Prot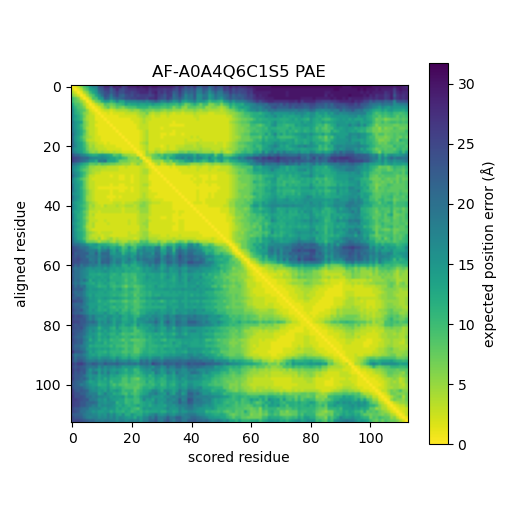ein AF-A0A4Q6C1S5-F1 (afdb_monomer)

Nearest PDB structures (foldseek):
  4rnd-assembly1_C  TM=2.562E-01  e=5.129E+00  Saccharomyces cerevisiae S288C

Sequence (113 aa):
MDDRTETPKVTQEMINLFDDYTHLSLDRRKFMDNLAKLAGSVTAATAAAALMASNTQAAGLVSETDERLDISDVTYPGAKGEMKGYLAVPKEAGPFGAVIVVHENRGLNAHTK

Mean predicted aligned error: 10.51 Å

Foldseek 3Di:
DPPPPDQQDADPVLLVLVVCVVPHPDDPVNSLVVLCVVRVHSVNSVSNNVVSPPDLVVPDPDDPPHVQWDWDWDWDDDPVGIDIDIDIDGPDDDDDDDDDDDDDPPDDGPRRD

Secondary structure (DSSP, 8-state):
-----PPP---HHHHHHHHHHHHS---HHHHHHHHHHHHSSHHHHHHHHHHHS--GGGTTSS-TT-TTEEEEEEEEEETTEEEEEEEEEESS-------------SS-BTTB-

Solvent-accessible surface area (backbone atoms only — not comparable to full-atom values): 7541 Å² total; per-residue (Å²): 140,82,88,69,80,75,76,58,82,80,49,72,69,57,51,51,52,47,48,46,41,76,76,46,92,52,52,69,65,62,48,51,57,53,37,16,65,76,50,74,30,64,69,39,23,54,53,37,51,60,68,71,40,85,69,72,78,71,66,69,90,61,64,98,75,45,86,62,45,49,72,45,82,46,75,47,88,44,100,90,46,81,38,77,47,81,47,77,42,68,69,65,88,74,93,74,89,87,86,87,84,82,82,79,90,84,68,82,46,101,88,48,128

pLDDT: mean 82.62, std 14.47, range [36.09, 95.38]

Structure (mmCIF, N/CA/C/O backbone):
data_AF-A0A4Q6C1S5-F1
#
_entry.id   AF-A0A4Q6C1S5-F1
#
loop_
_atom_site.group_PDB
_atom_site.id
_atom_site.type_symbol
_atom_site.label_atom_id
_atom_site.label_alt_id
_atom_site.label_comp_id
_atom_site.label_asym_id
_atom_site.label_entity_id
_atom_site.label_seq_id
_atom_site.pdbx_PDB_ins_code
_atom_site.Cartn_x
_atom_site.Cartn_y
_atom_site.Cartn_z
_atom_site.occupancy
_atom_site.B_iso_or_equiv
_atom_site.auth_seq_id
_atom_site.auth_comp_id
_atom_site.auth_asym_id
_atom_site.auth_atom_id
_atom_site.pdbx_PDB_model_num
ATOM 1 N N . MET A 1 1 ? -7.100 18.273 -37.429 1.00 36.09 1 MET A N 1
ATOM 2 C CA . MET A 1 1 ? -6.188 18.443 -36.282 1.00 36.09 1 MET A CA 1
ATOM 3 C C . MET A 1 1 ? -6.933 17.956 -35.053 1.00 36.09 1 MET A C 1
ATOM 5 O O . MET A 1 1 ? -7.684 18.722 -34.471 1.00 36.09 1 MET A O 1
ATOM 9 N N . ASP A 1 2 ? -6.816 16.664 -34.755 1.00 40.44 2 ASP A N 1
ATOM 10 C CA . ASP A 1 2 ? -7.267 16.056 -33.496 1.00 40.44 2 ASP A CA 1
ATOM 11 C C . ASP A 1 2 ? -6.050 15.289 -32.966 1.00 40.44 2 ASP A C 1
ATOM 13 O O . ASP A 1 2 ? -5.880 14.101 -33.210 1.00 40.44 2 ASP A O 1
ATOM 17 N N . ASP A 1 3 ? -5.104 16.047 -32.409 1.00 41.16 3 ASP A N 1
ATOM 18 C CA . ASP A 1 3 ? -3.883 15.540 -31.779 1.00 41.16 3 ASP A CA 1
ATOM 19 C C . ASP A 1 3 ? -4.220 15.198 -30.326 1.00 41.16 3 ASP A C 1
ATOM 21 O O . ASP A 1 3 ? -3.924 15.938 -29.388 1.00 41.16 3 ASP A O 1
ATOM 25 N N . ARG A 1 4 ? -4.967 14.108 -30.148 1.00 49.16 4 ARG A N 1
ATOM 26 C CA . ARG A 1 4 ? -5.032 13.424 -28.862 1.00 49.16 4 ARG A CA 1
ATOM 27 C C . ARG A 1 4 ? -3.941 12.374 -28.907 1.00 49.16 4 ARG A C 1
ATOM 29 O O . ARG A 1 4 ? -4.087 11.366 -29.589 1.00 49.16 4 ARG A O 1
ATOM 36 N N . THR A 1 5 ? -2.847 12.650 -28.213 1.00 50.41 5 THR A N 1
ATOM 37 C CA . THR A 1 5 ? -1.772 11.705 -27.919 1.00 50.41 5 THR A CA 1
ATOM 38 C C . THR A 1 5 ? -2.361 10.340 -27.553 1.00 50.41 5 THR A C 1
ATOM 40 O O . THR A 1 5 ? -2.930 10.167 -26.474 1.00 50.41 5 THR A O 1
ATOM 43 N N . GLU A 1 6 ? -2.276 9.369 -28.469 1.00 63.34 6 GLU A N 1
ATOM 44 C CA . GLU A 1 6 ? -2.708 8.001 -28.192 1.00 63.34 6 GLU A CA 1
ATOM 45 C C . GLU A 1 6 ? -1.928 7.499 -26.979 1.00 63.34 6 GLU A C 1
ATOM 47 O O . GLU A 1 6 ? -0.696 7.443 -26.975 1.00 63.34 6 GLU A O 1
ATOM 52 N N . THR A 1 7 ? -2.656 7.185 -25.909 1.00 67.69 7 THR A N 1
ATOM 53 C CA . THR A 1 7 ? -2.054 6.616 -24.707 1.00 67.69 7 THR A CA 1
ATOM 54 C C . THR A 1 7 ? -1.445 5.268 -25.094 1.00 67.69 7 THR A C 1
ATOM 56 O O . THR A 1 7 ? -2.175 4.417 -25.613 1.00 67.69 7 THR A O 1
ATOM 59 N N . PRO A 1 8 ? -0.133 5.046 -24.891 1.00 73.06 8 PRO A N 1
ATOM 60 C CA . PRO A 1 8 ? 0.486 3.809 -25.329 1.00 73.06 8 PRO A CA 1
ATOM 61 C C . PRO A 1 8 ? -0.140 2.628 -24.597 1.00 73.06 8 PRO A C 1
ATOM 63 O O . PRO A 1 8 ? -0.264 2.621 -23.370 1.00 73.06 8 PRO A O 1
ATOM 66 N N . LYS A 1 9 ? -0.539 1.614 -25.366 1.00 87.25 9 LYS A N 1
ATOM 67 C CA . LYS A 1 9 ? -1.083 0.374 -24.822 1.00 87.25 9 LYS A CA 1
ATOM 68 C C . LYS A 1 9 ? 0.023 -0.368 -24.072 1.00 87.25 9 LYS A C 1
ATOM 70 O O . LYS A 1 9 ? 0.935 -0.910 -24.692 1.00 87.25 9 LYS A O 1
ATOM 75 N N . VAL A 1 10 ? -0.077 -0.407 -22.747 1.00 87.69 10 VAL A N 1
ATOM 76 C CA . VAL A 1 10 ? 0.852 -1.150 -21.888 1.00 87.69 10 VAL A CA 1
ATOM 77 C C . VAL A 1 10 ? 0.653 -2.653 -22.111 1.00 87.69 10 VAL A C 1
ATOM 79 O O . VAL A 1 10 ? -0.468 -3.157 -22.008 1.00 87.69 10 VAL A O 1
ATOM 82 N N . THR A 1 11 ? 1.727 -3.371 -22.449 1.00 92.44 11 THR A N 1
ATOM 83 C CA . THR A 1 11 ? 1.714 -4.829 -22.661 1.00 92.44 11 THR A CA 1
ATOM 84 C C . THR A 1 11 ? 2.262 -5.576 -21.445 1.00 92.44 11 THR A C 1
ATOM 86 O O . THR A 1 11 ? 2.964 -5.002 -20.614 1.00 92.44 11 THR A O 1
ATOM 89 N N . GLN A 1 12 ? 1.997 -6.884 -21.354 1.00 91.75 12 GLN A N 1
ATOM 90 C CA . GLN A 1 12 ? 2.535 -7.714 -20.270 1.00 91.75 12 GLN A CA 1
ATOM 91 C C . GLN A 1 12 ? 4.072 -7.748 -20.257 1.00 91.75 12 GLN A C 1
ATOM 93 O O . GLN A 1 12 ? 4.679 -7.762 -19.194 1.00 91.75 12 GLN A O 1
ATOM 98 N N . GLU A 1 13 ? 4.713 -7.719 -21.426 1.00 92.50 13 GLU A N 1
ATOM 99 C CA . GLU A 1 13 ? 6.177 -7.681 -21.526 1.00 92.50 13 GLU A CA 1
ATOM 100 C C . GLU A 1 13 ? 6.756 -6.386 -20.946 1.00 92.50 13 GLU A C 1
ATOM 102 O O . GLU A 1 13 ? 7.783 -6.420 -20.273 1.00 92.50 13 GLU A O 1
ATOM 107 N N . MET A 1 14 ? 6.077 -5.252 -21.153 1.00 92.44 14 MET A N 1
ATOM 108 C CA . MET A 1 14 ? 6.463 -3.978 -20.540 1.00 92.44 14 MET A CA 1
ATOM 109 C C . MET A 1 14 ? 6.316 -4.021 -19.016 1.00 92.44 14 MET A C 1
ATOM 111 O O . MET A 1 14 ? 7.185 -3.507 -18.317 1.00 92.44 14 MET A O 1
ATOM 115 N N . ILE A 1 15 ? 5.253 -4.662 -18.514 1.00 90.25 15 ILE A N 1
ATOM 116 C CA . ILE A 1 15 ? 5.013 -4.848 -17.076 1.00 90.25 15 ILE A CA 1
ATOM 117 C C . ILE A 1 15 ? 6.116 -5.711 -16.458 1.00 90.25 15 ILE A C 1
ATOM 119 O O . ILE A 1 15 ? 6.703 -5.309 -15.461 1.00 90.25 15 ILE A O 1
ATOM 123 N N . ASN A 1 16 ? 6.452 -6.847 -17.074 1.00 90.62 16 ASN A N 1
ATOM 124 C CA . ASN A 1 16 ? 7.519 -7.725 -16.585 1.00 90.62 16 ASN A CA 1
ATOM 125 C C . ASN A 1 16 ? 8.881 -7.010 -16.590 1.00 90.62 16 ASN A C 1
ATOM 127 O O . ASN A 1 16 ? 9.641 -7.113 -15.635 1.00 90.62 16 ASN A O 1
ATOM 131 N N . LEU A 1 17 ? 9.171 -6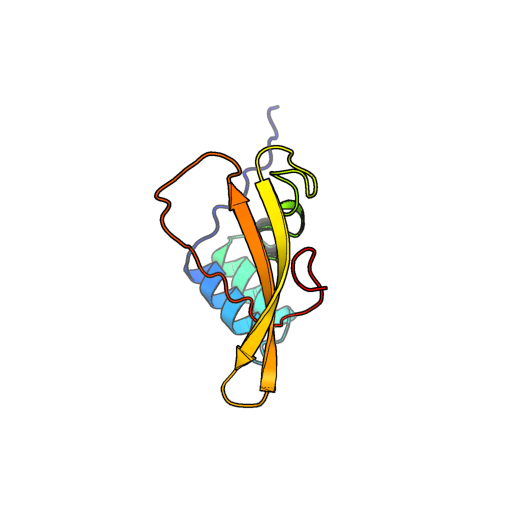.228 -17.637 1.00 91.12 17 LEU A N 1
ATOM 132 C CA . LEU A 1 17 ? 10.394 -5.427 -17.713 1.00 91.12 17 LEU A CA 1
ATOM 133 C C . LEU A 1 17 ? 10.457 -4.354 -16.610 1.00 91.12 17 LEU A C 1
ATOM 135 O O . LEU A 1 17 ? 11.539 -4.042 -16.110 1.00 91.12 17 LEU A O 1
ATOM 139 N N . PHE A 1 18 ? 9.315 -3.761 -16.251 1.00 89.06 18 PHE A N 1
ATOM 140 C CA . PHE A 1 18 ? 9.221 -2.807 -15.147 1.00 89.06 18 PHE A CA 1
ATOM 141 C C . PHE A 1 18 ? 9.406 -3.494 -13.788 1.00 89.06 18 PHE A C 1
ATOM 143 O O . PHE A 1 18 ? 10.162 -2.987 -12.962 1.00 89.06 18 PHE A O 1
ATOM 150 N N . ASP A 1 19 ? 8.792 -4.661 -13.588 1.00 86.88 19 ASP A N 1
ATOM 151 C CA . ASP A 1 19 ? 8.956 -5.492 -12.390 1.00 86.88 19 ASP A CA 1
ATOM 152 C C . ASP A 1 19 ? 10.437 -5.834 -12.157 1.00 86.88 19 ASP A C 1
ATOM 154 O O . ASP A 1 19 ? 10.999 -5.466 -11.121 1.00 86.88 19 ASP A O 1
ATOM 158 N N . ASP A 1 20 ? 11.113 -6.364 -13.185 1.00 87.62 20 ASP A N 1
ATOM 159 C CA . ASP A 1 20 ? 12.553 -6.643 -13.179 1.00 87.62 20 ASP A CA 1
ATOM 160 C C . ASP A 1 20 ? 13.379 -5.397 -12.827 1.00 87.62 20 ASP A C 1
ATOM 162 O O . ASP A 1 20 ? 14.324 -5.469 -12.044 1.00 87.62 20 ASP A O 1
ATOM 166 N N . TYR A 1 21 ? 13.035 -4.227 -13.372 1.00 87.44 21 TYR A N 1
ATOM 167 C CA . TYR A 1 21 ? 13.707 -2.971 -13.027 1.00 87.44 21 TYR A CA 1
ATOM 168 C C . TYR A 1 21 ? 13.506 -2.574 -11.557 1.00 87.44 21 TYR A C 1
ATOM 170 O O . TYR A 1 21 ? 14.433 -2.069 -10.925 1.00 87.44 21 TYR A O 1
ATOM 178 N N . THR A 1 22 ? 12.316 -2.795 -10.998 1.00 81.69 22 THR A N 1
ATOM 179 C CA . THR A 1 22 ? 12.002 -2.423 -9.609 1.00 81.69 22 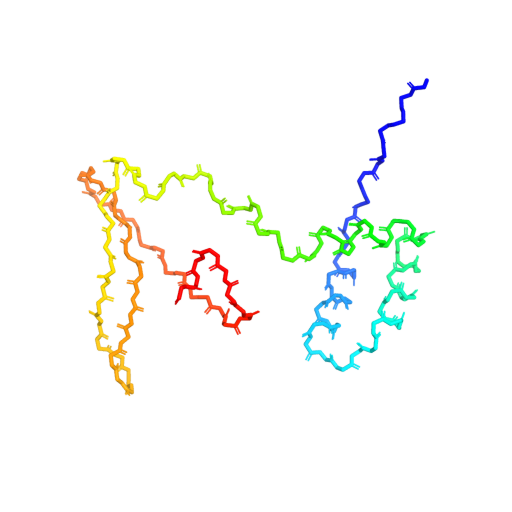THR A CA 1
ATOM 180 C C . THR A 1 22 ? 12.454 -3.440 -8.562 1.00 81.69 22 THR A C 1
ATOM 182 O O . THR A 1 22 ? 12.528 -3.097 -7.379 1.00 81.69 22 THR A O 1
ATOM 185 N N . HIS A 1 23 ? 12.719 -4.689 -8.947 1.00 76.50 23 HIS A N 1
ATOM 186 C CA . HIS A 1 23 ? 13.046 -5.780 -8.018 1.00 76.50 23 HIS A CA 1
ATOM 187 C C . HIS A 1 23 ? 14.441 -6.372 -8.229 1.00 76.50 23 HIS A C 1
ATOM 189 O O . HIS A 1 23 ? 14.983 -6.992 -7.314 1.00 76.50 23 HIS A O 1
ATOM 195 N N . LEU A 1 24 ? 15.059 -6.135 -9.386 1.00 75.69 24 LEU A N 1
ATOM 196 C CA . LEU A 1 24 ? 16.433 -6.521 -9.695 1.00 75.69 24 LEU A CA 1
ATOM 197 C C . LEU A 1 24 ? 17.313 -5.278 -9.902 1.00 75.69 24 LEU A C 1
ATOM 199 O O . LEU A 1 24 ? 16.867 -4.136 -9.892 1.00 75.69 24 LEU A O 1
ATOM 203 N N . SER A 1 25 ? 18.613 -5.491 -10.097 1.00 62.19 25 SER A N 1
ATOM 204 C CA . SER A 1 25 ? 19.625 -4.435 -10.251 1.00 62.19 25 SER A CA 1
ATOM 205 C C . SER A 1 25 ? 19.691 -3.828 -11.662 1.00 62.19 25 SER A C 1
ATOM 207 O O . SER A 1 25 ? 20.766 -3.439 -12.132 1.00 62.19 25 SER A O 1
ATOM 209 N N . LEU A 1 26 ? 18.572 -3.773 -12.385 1.00 65.12 26 LEU A N 1
ATOM 210 C CA . LEU A 1 26 ? 18.563 -3.261 -13.754 1.00 65.12 26 LEU A CA 1
ATOM 211 C C . LEU A 1 26 ? 18.863 -1.748 -13.755 1.00 65.12 26 LEU A C 1
ATOM 213 O O . LEU A 1 26 ? 18.133 -0.948 -13.180 1.00 65.12 26 LEU A O 1
ATOM 217 N N . ASP A 1 27 ? 19.959 -1.340 -14.409 1.00 84.44 27 ASP A N 1
ATOM 218 C CA . ASP A 1 27 ? 20.298 0.081 -14.604 1.00 84.44 27 ASP A CA 1
ATOM 219 C C . ASP A 1 27 ? 19.148 0.780 -15.353 1.00 84.44 27 ASP A C 1
ATOM 221 O O . ASP A 1 27 ? 18.695 0.300 -16.398 1.00 84.44 27 ASP A O 1
ATOM 225 N N . ARG A 1 28 ? 18.703 1.937 -14.844 1.00 86.81 28 ARG A N 1
ATOM 226 C CA . ARG A 1 28 ? 17.612 2.745 -15.414 1.00 86.81 28 ARG A CA 1
ATOM 227 C C . ARG A 1 28 ? 17.767 3.003 -16.915 1.00 86.81 28 ARG A C 1
ATOM 229 O O . ARG A 1 28 ? 16.766 3.049 -17.625 1.00 86.81 28 ARG A O 1
ATOM 236 N N . ARG A 1 29 ? 18.996 3.162 -17.420 1.00 89.56 29 ARG A N 1
ATOM 237 C CA . ARG A 1 29 ? 19.251 3.323 -18.862 1.00 89.56 29 ARG A CA 1
ATOM 238 C C . ARG A 1 29 ? 18.901 2.061 -19.637 1.00 89.56 29 ARG A C 1
ATOM 240 O O . ARG A 1 29 ? 18.152 2.143 -20.600 1.00 89.56 29 ARG A O 1
ATOM 247 N N . LYS A 1 30 ? 19.356 0.894 -19.171 1.00 90.81 30 LYS A N 1
ATOM 248 C CA . LYS A 1 30 ? 19.043 -0.396 -19.807 1.00 90.81 30 LYS A CA 1
ATOM 249 C C . LYS A 1 30 ? 17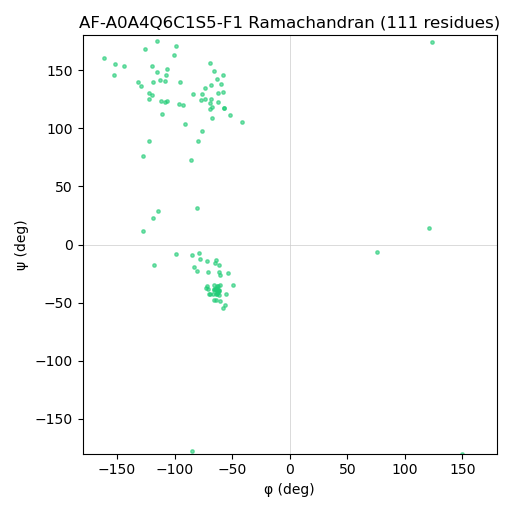.543 -0.679 -19.799 1.00 90.81 30 LYS A C 1
ATOM 251 O O . LYS A 1 30 ? 17.015 -1.182 -20.787 1.00 90.81 30 LYS A O 1
ATOM 256 N N . PHE A 1 31 ? 16.864 -0.331 -18.707 1.00 92.56 31 PHE A N 1
ATOM 257 C CA . PHE A 1 31 ? 15.409 -0.402 -18.623 1.00 92.56 31 PHE A CA 1
ATOM 258 C C . PHE A 1 31 ? 14.743 0.457 -19.711 1.00 92.56 31 PHE A C 1
ATOM 260 O O . PHE A 1 31 ? 13.976 -0.070 -20.515 1.00 92.56 31 PHE A O 1
ATOM 267 N N . MET A 1 32 ? 15.085 1.748 -19.797 1.00 94.25 32 MET A N 1
ATOM 268 C CA . MET A 1 32 ? 14.495 2.658 -20.788 1.00 94.25 32 MET A CA 1
ATOM 269 C C . MET A 1 32 ? 14.814 2.255 -22.233 1.00 94.25 32 MET A C 1
ATOM 271 O O . MET A 1 32 ? 13.939 2.350 -23.092 1.00 94.25 32 MET A O 1
ATOM 275 N N . ASP A 1 33 ? 16.024 1.759 -22.500 1.00 94.44 33 ASP A N 1
ATOM 276 C CA . ASP A 1 33 ? 16.428 1.280 -23.826 1.00 94.44 33 ASP A CA 1
ATOM 277 C C . ASP A 1 33 ? 15.593 0.073 -24.269 1.00 94.44 33 ASP A C 1
ATOM 279 O O . ASP A 1 33 ? 15.166 -0.015 -25.421 1.00 94.44 33 ASP A O 1
ATOM 283 N N . ASN A 1 34 ? 15.340 -0.869 -23.359 1.00 93.50 34 ASN A N 1
ATOM 284 C CA . ASN A 1 34 ? 14.511 -2.036 -23.649 1.00 93.50 34 ASN A CA 1
ATOM 285 C C . ASN A 1 34 ? 13.030 -1.662 -23.762 1.00 93.50 34 ASN A C 1
ATOM 287 O O . ASN A 1 34 ? 12.344 -2.155 -24.656 1.00 93.50 34 ASN A O 1
ATOM 291 N N . LEU A 1 35 ? 12.554 -0.733 -22.932 1.00 94.75 35 LEU A N 1
ATOM 292 C CA . LEU A 1 35 ? 11.179 -0.257 -23.002 1.00 94.75 35 LEU A CA 1
ATOM 293 C C . LEU A 1 35 ? 10.908 0.490 -24.314 1.00 94.75 35 LEU A C 1
ATOM 295 O O . LEU A 1 35 ? 9.855 0.297 -24.911 1.00 94.75 35 LEU A O 1
ATOM 299 N N . ALA A 1 36 ? 11.863 1.282 -24.813 1.00 95.31 36 ALA A N 1
ATOM 300 C CA . ALA A 1 36 ? 11.759 1.957 -26.109 1.00 95.31 36 ALA A CA 1
ATOM 301 C C . ALA A 1 36 ? 11.647 0.975 -27.282 1.00 95.31 36 ALA A C 1
ATOM 303 O O . ALA A 1 36 ? 10.902 1.241 -28.224 1.00 95.31 36 ALA A O 1
ATOM 304 N N . LYS A 1 37 ? 12.326 -0.179 -27.211 1.00 94.88 37 LYS A N 1
ATOM 305 C CA . LYS A 1 37 ? 12.192 -1.246 -28.217 1.00 94.88 37 LYS A CA 1
ATOM 306 C C . LYS A 1 37 ? 10.799 -1.869 -28.197 1.00 94.88 37 LYS A C 1
ATOM 308 O O . LYS A 1 37 ? 10.229 -2.084 -29.260 1.00 94.88 37 LYS A O 1
ATOM 313 N N . LEU A 1 38 ? 10.246 -2.120 -27.009 1.00 94.12 38 LEU A N 1
ATOM 314 C CA . LEU A 1 38 ? 8.899 -2.680 -26.857 1.00 94.12 38 LEU A CA 1
ATOM 315 C C . LEU A 1 38 ? 7.804 -1.675 -27.243 1.00 94.12 38 LEU A C 1
ATOM 317 O O . LEU A 1 38 ? 6.806 -2.047 -27.849 1.00 94.12 38 LEU A O 1
ATOM 321 N N . ALA A 1 39 ? 7.984 -0.398 -26.902 1.00 93.31 39 ALA A N 1
ATOM 322 C CA . ALA A 1 39 ? 7.001 0.659 -27.139 1.00 93.31 39 ALA A CA 1
ATOM 323 C C . ALA A 1 39 ? 7.091 1.279 -28.544 1.00 93.31 39 ALA A C 1
ATOM 325 O O . ALA A 1 39 ? 6.251 2.097 -28.912 1.00 93.31 39 ALA A O 1
ATOM 326 N N . GLY A 1 40 ? 8.127 0.941 -29.317 1.00 92.06 40 GLY A N 1
ATOM 327 C CA . GLY A 1 40 ? 8.366 1.458 -30.667 1.00 92.06 40 GLY A CA 1
ATOM 328 C C . GLY A 1 40 ? 8.905 2.893 -30.726 1.00 92.06 40 GLY A C 1
ATOM 329 O O . GLY A 1 40 ? 9.262 3.364 -31.803 1.00 92.06 40 GLY A O 1
ATOM 330 N N . SER A 1 41 ? 8.994 3.602 -29.595 1.00 92.69 41 SER A N 1
ATOM 331 C CA . SER A 1 41 ? 9.640 4.915 -29.499 1.00 92.69 41 SER A CA 1
ATOM 332 C C . SER A 1 41 ? 10.007 5.277 -28.058 1.00 92.69 41 SER A C 1
ATOM 334 O O . SER A 1 41 ? 9.432 4.761 -27.098 1.00 92.69 41 SER A O 1
ATOM 336 N N . VAL A 1 42 ? 10.932 6.230 -27.903 1.00 92.19 42 VAL A N 1
ATOM 337 C CA . VAL A 1 42 ? 11.290 6.792 -26.589 1.00 92.19 42 VAL A CA 1
ATOM 338 C C . VAL A 1 42 ? 10.096 7.509 -25.956 1.00 92.19 42 VAL A C 1
ATOM 340 O O . VAL A 1 42 ? 9.837 7.324 -24.772 1.00 92.19 42 VAL A O 1
ATOM 343 N N . THR A 1 43 ? 9.327 8.270 -26.739 1.00 93.12 43 THR A N 1
ATOM 344 C CA . THR A 1 43 ? 8.134 8.978 -26.250 1.00 93.12 43 THR A CA 1
ATOM 345 C C . THR A 1 43 ? 7.091 8.002 -25.706 1.00 93.12 43 THR A C 1
ATOM 347 O O . THR A 1 43 ? 6.629 8.157 -24.573 1.00 93.12 43 THR A O 1
ATOM 350 N N . ALA A 1 44 ? 6.777 6.944 -26.460 1.00 91.25 44 ALA A N 1
ATOM 351 C CA . ALA A 1 44 ? 5.843 5.915 -26.015 1.00 91.25 44 ALA A CA 1
ATOM 352 C C . ALA A 1 44 ? 6.357 5.185 -24.764 1.00 91.25 44 ALA A C 1
ATOM 354 O O . ALA A 1 44 ? 5.585 4.944 -23.839 1.00 91.25 44 ALA A O 1
ATOM 355 N N . ALA A 1 45 ? 7.662 4.914 -24.681 1.00 92.25 45 ALA A N 1
ATOM 356 C CA . ALA A 1 45 ? 8.271 4.315 -23.498 1.00 92.25 45 ALA A CA 1
ATOM 357 C C . ALA A 1 45 ? 8.179 5.215 -22.261 1.00 92.25 45 ALA A C 1
ATOM 359 O O . ALA A 1 45 ? 7.839 4.734 -21.185 1.00 92.25 45 ALA A O 1
ATOM 360 N N . THR A 1 46 ? 8.429 6.522 -22.391 1.00 90.94 46 THR A N 1
ATOM 361 C CA . THR A 1 46 ? 8.288 7.454 -21.260 1.00 90.94 46 THR A CA 1
ATOM 362 C C . THR A 1 46 ? 6.854 7.531 -20.748 1.00 90.94 46 THR A C 1
ATOM 364 O O . THR A 1 46 ? 6.640 7.523 -19.537 1.00 90.94 46 THR A O 1
ATOM 367 N N . ALA A 1 47 ? 5.871 7.535 -21.651 1.00 90.50 47 ALA A N 1
ATOM 368 C CA . ALA A 1 47 ? 4.463 7.530 -21.279 1.00 90.50 47 ALA A CA 1
ATOM 369 C C . ALA A 1 47 ? 4.048 6.190 -20.644 1.00 90.50 47 ALA A C 1
ATOM 371 O O . ALA A 1 47 ? 3.400 6.191 -19.602 1.00 90.50 47 ALA A O 1
ATOM 372 N N . ALA A 1 48 ? 4.484 5.052 -21.195 1.00 89.25 48 ALA A N 1
ATOM 373 C CA . ALA A 1 48 ? 4.234 3.736 -20.605 1.00 89.25 48 ALA A CA 1
ATOM 374 C C . ALA A 1 48 ? 4.861 3.602 -19.205 1.00 89.25 48 ALA A C 1
ATOM 376 O O . ALA A 1 48 ? 4.206 3.127 -18.282 1.00 89.25 48 ALA A O 1
ATOM 377 N N . ALA A 1 49 ? 6.098 4.073 -19.017 1.00 88.31 49 ALA A N 1
ATOM 378 C CA . ALA A 1 49 ? 6.760 4.079 -17.713 1.00 88.31 49 ALA A CA 1
ATOM 379 C C . ALA A 1 49 ? 6.005 4.932 -16.683 1.00 88.31 49 ALA A C 1
ATOM 381 O O . ALA A 1 49 ? 5.882 4.524 -15.533 1.00 88.31 49 ALA A O 1
ATOM 382 N N . ALA A 1 50 ? 5.472 6.090 -17.086 1.00 86.06 50 ALA A N 1
ATOM 383 C CA . ALA A 1 50 ? 4.669 6.937 -16.207 1.00 86.06 50 ALA A CA 1
ATOM 384 C C . ALA A 1 50 ? 3.339 6.279 -15.801 1.00 86.06 50 ALA A C 1
ATOM 386 O O . ALA A 1 50 ? 2.897 6.463 -14.673 1.00 86.06 50 ALA A O 1
ATOM 387 N N . LEU A 1 51 ? 2.723 5.497 -16.693 1.00 85.19 51 LEU A N 1
ATOM 388 C CA . LEU A 1 51 ? 1.498 4.744 -16.398 1.00 85.19 51 LEU A CA 1
ATOM 389 C C . LEU A 1 51 ? 1.741 3.549 -15.465 1.00 85.19 51 LEU A C 1
ATOM 391 O O . LEU A 1 51 ? 0.873 3.226 -14.660 1.00 85.19 51 LEU A O 1
ATOM 395 N N . MET A 1 52 ? 2.894 2.883 -15.597 1.00 85.56 52 MET A N 1
ATOM 396 C CA . MET A 1 52 ? 3.287 1.752 -14.743 1.00 85.56 52 MET A CA 1
ATOM 397 C C . MET A 1 52 ? 3.857 2.197 -13.391 1.00 85.56 52 MET A C 1
ATOM 399 O O . MET A 1 52 ? 3.822 1.431 -12.429 1.00 85.56 52 MET A O 1
ATOM 403 N N . ALA A 1 53 ? 4.370 3.427 -13.298 1.00 77.31 53 ALA A N 1
ATOM 404 C CA . ALA A 1 53 ? 4.754 4.019 -12.027 1.00 77.31 53 ALA A CA 1
ATOM 405 C C . ALA A 1 53 ? 3.547 4.068 -11.078 1.00 77.31 53 ALA A C 1
ATOM 407 O O . ALA A 1 53 ? 2.408 4.252 -11.507 1.00 77.31 53 ALA A O 1
ATOM 408 N N . SER A 1 54 ? 3.802 3.891 -9.779 1.00 64.00 54 SER A N 1
ATOM 409 C CA . SER A 1 54 ? 2.757 3.852 -8.757 1.00 64.00 54 SER A CA 1
ATOM 410 C C . SER A 1 54 ? 1.844 5.075 -8.865 1.00 64.00 54 SER A C 1
ATOM 412 O O . SER A 1 54 ? 2.243 6.213 -8.615 1.00 64.00 54 SER A O 1
ATOM 414 N N . ASN A 1 55 ? 0.593 4.838 -9.264 1.00 58.16 55 ASN A N 1
ATOM 415 C CA . ASN A 1 55 ? -0.377 5.902 -9.450 1.00 58.16 55 ASN A CA 1
ATOM 416 C C . ASN A 1 55 ? -0.948 6.307 -8.086 1.00 58.16 55 ASN A C 1
ATOM 418 O O . ASN A 1 55 ? -1.946 5.765 -7.613 1.00 58.16 55 ASN A O 1
ATOM 422 N N . THR A 1 56 ? -0.291 7.266 -7.438 1.00 52.31 56 THR A N 1
ATOM 423 C CA . THR A 1 56 ? -0.704 7.817 -6.139 1.00 52.31 56 THR A CA 1
ATOM 424 C C . THR A 1 56 ? -2.059 8.531 -6.193 1.00 52.31 56 THR A C 1
ATOM 426 O O . THR A 1 56 ? -2.660 8.761 -5.149 1.00 52.31 56 THR A O 1
ATOM 429 N N . GLN A 1 57 ? -2.580 8.826 -7.392 1.00 49.84 57 GLN A N 1
ATOM 430 C CA . GLN A 1 57 ? -3.873 9.490 -7.592 1.00 49.84 57 GLN A CA 1
ATOM 431 C C . GLN A 1 57 ? -5.093 8.567 -7.444 1.00 49.84 57 GLN A C 1
ATOM 433 O O . GLN A 1 57 ? -6.219 9.054 -7.449 1.00 49.84 57 GLN A O 1
ATOM 438 N N . ALA A 1 58 ? -4.907 7.249 -7.302 1.00 53.75 58 ALA A N 1
ATOM 439 C CA . ALA A 1 58 ? -6.013 6.345 -6.966 1.00 53.75 58 ALA A CA 1
ATOM 440 C C . ALA A 1 58 ? -6.488 6.503 -5.504 1.00 53.75 58 ALA A C 1
ATOM 442 O O . ALA A 1 58 ? -7.567 6.024 -5.146 1.00 53.75 58 ALA A O 1
ATOM 443 N N . ALA A 1 59 ? -5.705 7.186 -4.662 1.00 55.47 59 ALA A N 1
ATOM 444 C CA . ALA A 1 59 ? -6.131 7.588 -3.331 1.00 55.47 59 ALA A CA 1
ATOM 445 C C . ALA A 1 59 ? -7.209 8.680 -3.446 1.00 55.47 59 ALA A C 1
ATOM 447 O O . ALA A 1 59 ? -6.937 9.767 -3.949 1.00 55.47 59 ALA A O 1
ATOM 448 N N . GLY A 1 60 ? -8.430 8.395 -2.981 1.00 60.16 60 GLY A N 1
ATOM 449 C CA . GLY A 1 60 ? -9.485 9.412 -2.845 1.00 60.16 60 GLY A CA 1
ATOM 450 C C . GLY A 1 60 ? -10.786 9.178 -3.617 1.00 60.16 60 GLY A C 1
ATOM 451 O O . GLY A 1 60 ? -11.586 10.101 -3.717 1.00 60.16 60 GLY A O 1
ATOM 452 N N . LEU A 1 61 ? -11.052 7.970 -4.136 1.00 70.31 61 LEU A N 1
ATOM 453 C CA . LEU A 1 61 ? -12.381 7.635 -4.687 1.00 70.31 61 LEU A CA 1
ATOM 454 C C . LEU A 1 61 ? -13.511 7.749 -3.643 1.00 70.31 61 LEU A C 1
ATOM 456 O O . LEU A 1 61 ? -14.662 7.980 -4.003 1.00 70.31 61 LEU A O 1
ATOM 460 N N . VAL A 1 62 ? -13.184 7.583 -2.359 1.00 79.50 62 VAL A N 1
ATOM 461 C CA . VAL A 1 62 ? -14.100 7.683 -1.218 1.00 79.50 62 VAL A CA 1
ATOM 462 C C . VAL A 1 62 ? -13.449 8.577 -0.162 1.00 79.50 62 VAL A C 1
ATOM 464 O O . VAL A 1 62 ? -12.237 8.497 0.043 1.00 79.50 62 VAL A O 1
ATOM 467 N N . SER A 1 63 ? -14.238 9.441 0.483 1.00 83.94 63 SER A N 1
ATOM 468 C CA . SER A 1 63 ? -13.755 10.301 1.572 1.00 83.94 63 SER A CA 1
ATOM 469 C C . SER A 1 63 ? -13.278 9.463 2.762 1.00 83.94 63 SER A C 1
ATOM 471 O O . SER A 1 63 ? -13.931 8.486 3.124 1.00 83.94 63 SER A O 1
ATOM 473 N N . GLU A 1 64 ? -12.206 9.892 3.437 1.00 81.94 64 GLU A N 1
ATOM 474 C CA . GLU A 1 64 ? -11.768 9.288 4.710 1.00 81.94 64 GLU A CA 1
ATOM 475 C C . GLU A 1 64 ? -12.834 9.407 5.817 1.00 81.94 64 GLU A C 1
ATOM 477 O O . GLU A 1 64 ? -12.778 8.687 6.810 1.00 81.94 64 GLU A O 1
ATOM 482 N N . THR A 1 65 ? -13.812 10.301 5.642 1.00 86.50 65 THR A N 1
ATOM 483 C CA . THR A 1 65 ? -14.918 10.556 6.575 1.00 86.50 65 THR A CA 1
ATOM 484 C C . THR A 1 65 ? -16.282 10.171 5.994 1.00 86.50 65 THR A C 1
ATOM 486 O O . THR A 1 65 ? -17.280 10.824 6.299 1.00 86.50 65 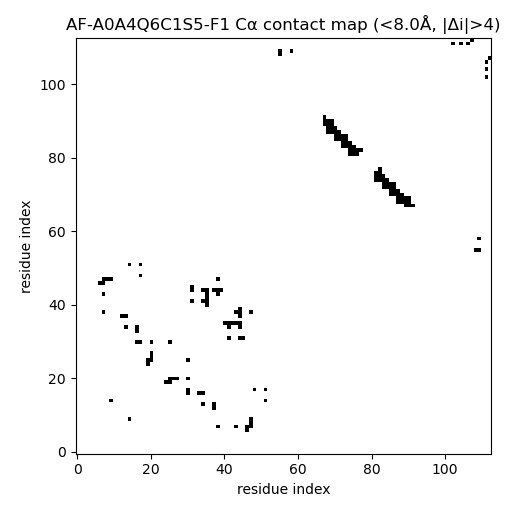THR A O 1
ATOM 489 N N . ASP A 1 66 ? -16.344 9.189 5.090 1.00 90.88 66 ASP A N 1
ATOM 490 C CA . ASP A 1 66 ? -17.617 8.746 4.510 1.00 90.88 66 ASP A CA 1
ATOM 491 C C . ASP A 1 66 ? -18.595 8.307 5.612 1.00 90.88 66 ASP A C 1
ATOM 493 O O . ASP A 1 66 ? -18.347 7.355 6.351 1.00 90.88 66 ASP A O 1
ATOM 497 N N . GLU A 1 67 ? -19.726 9.008 5.721 1.00 93.62 67 GLU A N 1
ATOM 498 C CA . GLU A 1 67 ? -20.683 8.816 6.811 1.00 93.62 67 GLU A CA 1
ATOM 499 C C . GLU A 1 67 ? -21.339 7.433 6.811 1.00 93.62 67 GLU A C 1
ATOM 501 O O . GLU A 1 67 ? -21.910 7.043 7.831 1.00 93.62 67 GLU A O 1
ATOM 506 N N . ARG A 1 68 ? -21.257 6.686 5.705 1.00 93.94 68 ARG A N 1
ATOM 507 C CA . ARG A 1 68 ? -21.807 5.330 5.581 1.00 93.94 68 ARG A CA 1
ATOM 508 C C . ARG A 1 68 ? -20.935 4.271 6.252 1.00 93.94 68 ARG A C 1
ATOM 510 O O . ARG A 1 68 ? -21.390 3.138 6.396 1.00 93.94 68 ARG A O 1
ATOM 517 N N . LEU A 1 69 ? -19.705 4.614 6.631 1.00 93.69 69 LEU A N 1
ATOM 518 C CA . LEU A 1 69 ? -18.727 3.692 7.196 1.00 93.69 69 LEU A CA 1
ATOM 519 C C . LEU A 1 69 ? -18.435 4.026 8.665 1.00 93.69 69 LEU A C 1
ATOM 521 O O . LEU A 1 69 ? -18.337 5.192 9.048 1.00 93.69 69 LEU A O 1
ATOM 525 N N . ASP A 1 70 ? -18.266 2.988 9.474 1.00 92.69 70 ASP A N 1
ATOM 526 C CA . ASP A 1 70 ? -17.553 3.042 10.744 1.00 92.69 70 ASP A CA 1
ATOM 527 C C . ASP A 1 70 ? -16.093 2.671 10.487 1.00 92.69 70 ASP A C 1
ATOM 529 O O . ASP A 1 70 ? -15.782 1.590 9.979 1.00 92.69 70 ASP A O 1
ATOM 533 N N . ILE A 1 71 ? -15.200 3.607 10.801 1.00 92.56 71 ILE A N 1
ATOM 534 C CA . ILE A 1 71 ? -13.772 3.525 10.499 1.00 92.56 71 ILE A CA 1
ATOM 535 C C . ILE A 1 71 ? -12.984 3.633 11.800 1.00 92.56 71 ILE A C 1
ATOM 537 O O . ILE A 1 71 ? -13.194 4.558 12.587 1.00 92.56 71 ILE A O 1
ATOM 541 N N . SER A 1 72 ? -12.045 2.716 12.012 1.00 91.88 72 SER A N 1
ATOM 542 C CA . SER A 1 72 ? -11.179 2.726 13.191 1.00 91.88 72 SER A CA 1
ATOM 543 C C . SER A 1 72 ? -9.835 2.059 12.929 1.00 91.88 72 SER A C 1
ATOM 545 O O . SER A 1 72 ? -9.772 1.039 12.241 1.00 91.88 72 SER A O 1
ATOM 547 N N . ASP A 1 73 ? -8.784 2.573 13.566 1.00 92.88 73 ASP A N 1
ATOM 548 C CA . ASP A 1 73 ? -7.540 1.827 13.734 1.00 92.88 73 ASP A CA 1
ATOM 549 C C . ASP A 1 73 ? -7.718 0.783 14.842 1.00 92.88 73 ASP A C 1
ATOM 551 O O . ASP A 1 73 ? -8.167 1.092 15.949 1.00 92.88 73 ASP A O 1
ATOM 555 N N . VAL A 1 74 ? -7.360 -0.462 14.545 1.00 94.50 74 VAL A N 1
ATOM 556 C CA . VAL A 1 74 ? -7.484 -1.603 15.454 1.00 94.50 74 VAL A CA 1
ATOM 557 C C . VAL A 1 74 ? -6.127 -2.233 15.730 1.00 94.50 74 VAL A C 1
ATOM 559 O O . VAL A 1 74 ? -5.220 -2.204 14.894 1.00 94.50 74 VAL A O 1
ATOM 562 N N . THR A 1 75 ? -6.016 -2.866 16.895 1.00 95.06 75 THR A N 1
ATOM 563 C CA . THR A 1 75 ? -4.858 -3.673 17.283 1.00 95.06 75 THR A CA 1
ATOM 564 C C . THR A 1 75 ? -5.303 -5.108 17.524 1.00 95.06 75 THR A C 1
ATOM 566 O O . THR A 1 75 ? -6.370 -5.345 18.090 1.00 95.06 75 THR A O 1
ATOM 569 N N . TYR A 1 76 ? -4.498 -6.075 17.092 1.00 92.00 76 TYR A N 1
ATOM 570 C CA . TYR A 1 76 ? -4.773 -7.498 17.279 1.00 92.00 76 TYR A CA 1
ATOM 571 C C . TYR A 1 76 ? -3.479 -8.287 17.531 1.00 92.00 76 TYR A C 1
ATOM 573 O O . TYR A 1 76 ? -2.401 -7.866 17.100 1.00 92.00 76 TYR A O 1
ATOM 581 N N . PRO A 1 77 ? -3.543 -9.435 18.230 1.00 95.38 77 PRO A N 1
ATOM 582 C CA . PRO A 1 77 ? -2.359 -10.241 18.499 1.00 95.38 77 PRO A CA 1
ATOM 583 C C . PRO A 1 77 ? -1.840 -10.889 17.210 1.00 95.38 77 PRO A C 1
ATOM 585 O O . PRO A 1 77 ? -2.542 -11.654 16.550 1.00 95.38 77 PRO A O 1
ATOM 588 N N . GLY A 1 78 ? -0.589 -10.603 16.861 1.00 91.19 78 GLY A N 1
ATOM 589 C CA . GLY A 1 78 ? 0.159 -11.303 15.825 1.00 91.19 78 GLY A CA 1
ATOM 590 C C . GLY A 1 78 ? 1.103 -12.354 16.407 1.00 91.19 78 GLY A C 1
ATOM 591 O O . GLY A 1 78 ? 1.367 -12.407 17.607 1.00 91.19 78 GLY A O 1
ATOM 592 N N . ALA A 1 79 ? 1.682 -13.178 15.532 1.00 91.81 79 ALA A N 1
ATOM 593 C CA . ALA A 1 79 ? 2.559 -14.283 15.931 1.00 91.81 79 ALA A CA 1
ATOM 594 C C . ALA A 1 79 ? 3.833 -13.848 16.686 1.00 91.81 79 ALA A C 1
ATOM 596 O O . ALA A 1 79 ? 4.424 -14.651 17.403 1.00 91.81 79 ALA A O 1
ATOM 597 N N . LYS A 1 80 ? 4.287 -12.600 16.500 1.00 93.25 80 LYS A N 1
ATOM 598 C CA . LYS A 1 80 ? 5.526 -12.062 17.095 1.00 93.25 80 LYS A CA 1
ATOM 599 C C . LYS A 1 80 ? 5.325 -10.742 17.850 1.00 93.25 80 LYS A C 1
ATOM 601 O O . LYS A 1 80 ? 6.305 -10.078 18.172 1.00 93.25 80 LYS A 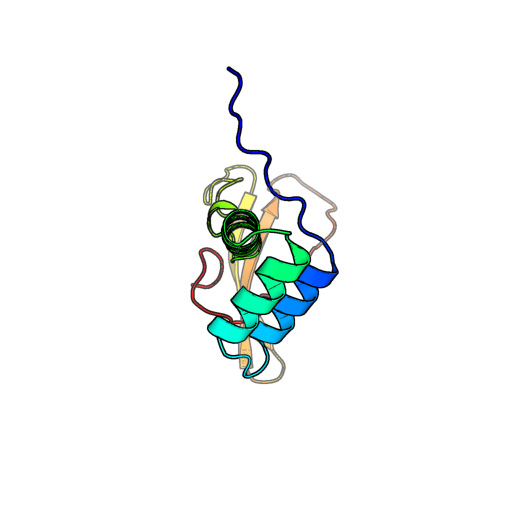O 1
ATOM 606 N N . GLY A 1 81 ? 4.083 -10.348 18.109 1.00 93.50 81 GLY A N 1
ATOM 607 C CA . GLY A 1 81 ? 3.755 -9.067 18.730 1.00 93.50 81 GLY A CA 1
ATOM 608 C C . GLY A 1 81 ? 2.409 -8.536 18.261 1.00 93.50 81 GLY A C 1
ATOM 609 O O . GLY A 1 81 ? 1.732 -9.172 17.456 1.00 93.50 81 GLY A O 1
ATOM 610 N N . GLU A 1 82 ? 2.020 -7.374 18.768 1.00 95.19 82 GLU A N 1
ATOM 611 C CA . GLU A 1 82 ? 0.794 -6.713 18.334 1.00 95.19 82 GLU A CA 1
ATOM 612 C C . GLU A 1 82 ? 0.907 -6.206 16.895 1.00 95.19 82 GLU A C 1
ATOM 614 O O . GLU A 1 82 ? 1.913 -5.626 16.484 1.00 95.19 82 GLU A O 1
ATOM 619 N N . MET A 1 83 ? -0.160 -6.424 16.141 1.00 92.69 83 MET A N 1
ATOM 620 C CA . MET A 1 83 ? -0.339 -5.936 14.785 1.00 92.69 83 MET A CA 1
ATOM 621 C C . MET A 1 83 ? -1.366 -4.813 14.799 1.00 92.69 83 MET A C 1
ATOM 623 O O . MET A 1 83 ? -2.328 -4.855 15.564 1.00 92.69 83 MET A O 1
ATOM 627 N N . LYS A 1 84 ? -1.175 -3.828 13.924 1.00 91.62 84 LYS A N 1
ATOM 628 C CA . LYS A 1 84 ? -2.131 -2.743 13.699 1.00 91.62 84 LYS A CA 1
ATOM 629 C C . LYS A 1 84 ? -2.833 -2.943 12.364 1.00 91.62 84 LYS A C 1
ATOM 631 O O . LYS A 1 84 ? -2.260 -3.525 11.443 1.00 91.62 84 LYS A O 1
ATOM 636 N N . GLY A 1 85 ? -4.059 -2.457 12.256 1.00 91.31 85 GLY A N 1
ATOM 637 C CA . GLY A 1 85 ? -4.816 -2.466 11.013 1.00 91.31 85 GLY A CA 1
ATOM 638 C C . GLY A 1 85 ? -5.805 -1.315 10.949 1.00 91.31 85 GLY A C 1
ATOM 639 O O . GLY A 1 85 ? -6.245 -0.815 11.978 1.00 91.31 85 GLY A O 1
ATOM 640 N N . TYR A 1 86 ? -6.161 -0.933 9.729 1.00 91.12 86 TYR A N 1
ATOM 641 C CA . TYR A 1 86 ? -7.251 -0.009 9.454 1.00 91.12 86 TYR A CA 1
ATOM 642 C C . TYR A 1 86 ? -8.503 -0.824 9.128 1.00 91.12 86 TYR A C 1
ATOM 644 O O . TYR A 1 86 ? -8.490 -1.639 8.201 1.00 91.12 86 TYR A O 1
ATOM 652 N N . LEU A 1 87 ? -9.566 -0.638 9.905 1.00 92.50 87 LEU A N 1
ATOM 653 C CA . LEU A 1 87 ? -10.832 -1.345 9.749 1.00 92.50 87 LEU A CA 1
ATOM 654 C C . LEU A 1 87 ? -11.909 -0.361 9.290 1.00 92.50 87 LEU A C 1
ATOM 656 O O . LEU A 1 87 ? -12.172 0.624 9.974 1.00 92.50 87 LEU A O 1
ATOM 660 N N . ALA A 1 88 ? -12.545 -0.661 8.159 1.00 92.38 88 ALA A N 1
ATOM 661 C CA . ALA A 1 88 ? -13.701 0.065 7.646 1.00 92.38 88 ALA A CA 1
ATOM 662 C C . ALA A 1 88 ? -14.878 -0.903 7.483 1.00 92.38 88 ALA A C 1
ATOM 664 O O . ALA A 1 88 ? -14.752 -1.929 6.810 1.00 92.38 88 ALA A O 1
ATOM 665 N N . VAL A 1 89 ? -16.013 -0.583 8.104 1.00 93.19 89 VAL A N 1
ATOM 666 C CA . VAL A 1 89 ? -17.220 -1.422 8.122 1.00 93.19 89 VAL A CA 1
ATOM 667 C C . VAL A 1 89 ? -18.428 -0.575 7.719 1.00 93.19 89 VAL A C 1
ATOM 669 O O . VAL A 1 89 ? -18.545 0.551 8.195 1.00 93.19 89 VAL A O 1
ATOM 672 N N . PRO A 1 90 ? -19.345 -1.058 6.864 1.00 94.38 90 PRO A N 1
ATOM 673 C CA . PRO A 1 90 ? -20.611 -0.368 6.625 1.00 94.38 90 PRO A CA 1
ATOM 674 C C . PRO A 1 90 ? -21.434 -0.224 7.911 1.00 94.38 90 PRO A C 1
ATOM 676 O O . PRO A 1 90 ? -21.547 -1.174 8.682 1.00 94.38 90 PRO A O 1
ATOM 679 N N . LYS A 1 91 ? -22.055 0.943 8.118 1.00 94.38 91 LYS A N 1
ATOM 680 C CA . LYS A 1 91 ? -22.975 1.182 9.247 1.00 94.38 91 LYS A CA 1
ATOM 681 C C . LYS A 1 91 ? -24.304 0.443 9.119 1.00 94.38 91 LYS A C 1
ATOM 683 O O . LYS A 1 91 ? -25.003 0.242 10.110 1.00 94.38 91 LYS A O 1
ATOM 688 N N . GLU A 1 92 ? -24.702 0.102 7.897 1.00 93.88 92 GLU A N 1
ATOM 689 C CA . G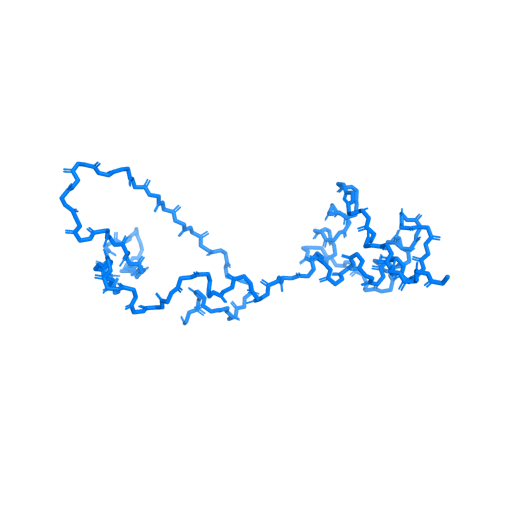LU A 1 92 ? -25.895 -0.709 7.673 1.00 93.88 92 GLU A CA 1
ATOM 690 C C . GLU A 1 92 ? -25.717 -2.125 8.231 1.00 93.88 92 GLU A C 1
ATOM 692 O O . GLU A 1 92 ? -24.615 -2.664 8.288 1.00 93.88 92 GLU A O 1
ATOM 697 N N . ALA A 1 93 ? -26.816 -2.742 8.663 1.00 86.44 93 ALA A N 1
ATOM 698 C CA . ALA A 1 93 ? -26.768 -4.089 9.210 1.00 86.44 93 ALA A CA 1
ATOM 699 C C . ALA A 1 93 ? -26.550 -5.125 8.093 1.00 86.44 93 ALA A C 1
ATOM 701 O O . ALA A 1 93 ? -27.319 -5.190 7.134 1.00 86.44 93 ALA A O 1
ATOM 702 N N . GLY A 1 94 ? -25.505 -5.939 8.251 1.00 80.62 94 GLY A N 1
ATOM 703 C CA . GLY A 1 94 ? -25.145 -7.032 7.346 1.00 80.62 94 GLY A CA 1
ATOM 704 C C . GLY A 1 94 ? -25.871 -8.355 7.628 1.00 80.62 94 GLY A C 1
ATOM 705 O O . GLY A 1 94 ? -26.706 -8.446 8.533 1.00 80.62 94 GLY A O 1
ATOM 706 N N . PRO A 1 95 ? -25.534 -9.407 6.860 1.00 85.00 95 PRO A N 1
ATOM 707 C CA . PRO A 1 95 ? -24.155 -9.904 6.760 1.00 85.00 95 PRO A CA 1
ATOM 708 C C . PRO A 1 95 ? -23.351 -9.361 5.569 1.00 85.00 95 PRO A C 1
ATOM 710 O O . PRO A 1 95 ? -23.847 -9.309 4.448 1.00 85.00 95 PRO A O 1
ATOM 713 N N . PHE A 1 96 ? -22.071 -9.054 5.805 1.00 89.31 96 PHE A N 1
ATOM 714 C CA . PHE A 1 96 ? -21.102 -8.695 4.763 1.00 89.31 96 PHE A CA 1
ATOM 715 C C . PHE A 1 96 ? -19.990 -9.737 4.663 1.00 89.31 96 PHE A C 1
ATOM 717 O O . PHE A 1 96 ? -19.593 -10.343 5.659 1.00 89.31 96 PHE A O 1
ATOM 724 N N . GLY A 1 97 ? -19.457 -9.914 3.454 1.00 93.12 97 GLY A N 1
ATOM 725 C CA . GLY A 1 97 ? -18.156 -10.554 3.277 1.00 93.12 97 GLY A CA 1
ATOM 726 C C . GLY A 1 97 ? -17.029 -9.654 3.793 1.00 93.12 97 GLY A C 1
ATOM 727 O O . GLY A 1 97 ? -17.177 -8.434 3.842 1.00 93.12 97 GLY A O 1
ATOM 728 N N . ALA A 1 98 ? -15.895 -10.254 4.151 1.00 91.69 98 ALA A N 1
ATOM 729 C CA . ALA A 1 98 ? -14.700 -9.529 4.572 1.00 91.69 98 ALA A CA 1
ATOM 730 C C . ALA A 1 98 ? -13.614 -9.603 3.493 1.00 91.69 98 ALA A C 1
ATOM 732 O O . ALA A 1 98 ? -13.399 -10.653 2.886 1.00 91.69 98 ALA A O 1
ATOM 733 N N . VAL A 1 99 ? -12.903 -8.494 3.292 1.00 93.75 99 VAL A N 1
ATOM 734 C CA . VAL A 1 99 ? -11.708 -8.420 2.445 1.00 93.75 99 VAL A CA 1
ATOM 735 C C . VAL A 1 99 ? -10.546 -7.974 3.319 1.00 93.75 99 VAL A C 1
ATOM 737 O O . VAL A 1 99 ? -10.648 -6.975 4.025 1.00 93.75 99 VAL A O 1
ATOM 740 N N . ILE A 1 100 ? -9.439 -8.714 3.267 1.00 91.31 100 ILE A N 1
ATOM 741 C CA . ILE A 1 100 ? -8.194 -8.345 3.940 1.00 91.31 100 ILE A CA 1
ATOM 742 C C . ILE A 1 100 ? -7.216 -7.874 2.874 1.00 91.31 100 ILE A C 1
ATOM 744 O O . ILE A 1 100 ? -6.901 -8.615 1.943 1.0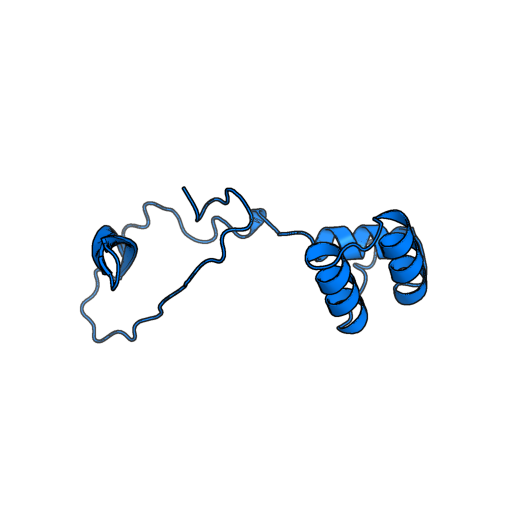0 91.31 100 ILE A O 1
ATOM 748 N N . VAL A 1 101 ? -6.723 -6.650 3.034 1.00 89.06 101 VAL A N 1
ATOM 749 C CA . VAL A 1 101 ? -5.681 -6.083 2.179 1.00 89.06 101 VAL A CA 1
ATOM 750 C C . VAL A 1 101 ? -4.393 -6.014 2.985 1.00 89.06 101 VAL A C 1
ATOM 752 O O . VAL A 1 101 ? -4.346 -5.403 4.050 1.00 89.06 101 VAL A O 1
ATOM 755 N N . VAL A 1 102 ? -3.342 -6.653 2.476 1.00 86.94 102 VAL A N 1
ATOM 756 C CA . VAL A 1 102 ? -2.004 -6.614 3.070 1.00 86.94 102 VAL A CA 1
ATOM 757 C C . VAL A 1 102 ? -1.108 -5.824 2.131 1.00 86.94 102 VAL A C 1
ATOM 759 O O . VAL A 1 102 ? -0.836 -6.258 1.014 1.00 86.94 102 VAL A O 1
ATOM 762 N N . HIS A 1 103 ? -0.672 -4.647 2.574 1.00 80.00 103 HIS A N 1
ATOM 763 C CA . HIS A 1 103 ? 0.223 -3.803 1.793 1.00 80.00 103 HIS A CA 1
ATOM 764 C C . HIS A 1 103 ? 1.675 -4.238 1.992 1.00 80.00 103 HIS A C 1
ATOM 766 O O . HIS A 1 103 ? 2.153 -4.351 3.121 1.00 80.00 103 HIS A O 1
ATOM 772 N N . GLU A 1 104 ? 2.399 -4.434 0.892 1.00 77.81 104 GLU A N 1
ATOM 773 C CA . GLU A 1 104 ? 3.852 -4.547 0.938 1.00 77.81 104 GLU A CA 1
ATOM 774 C C . GLU A 1 104 ? 4.473 -3.162 1.182 1.00 77.81 104 GLU A C 1
ATOM 776 O O . GLU A 1 104 ? 4.093 -2.171 0.554 1.00 77.81 104 GLU A O 1
ATOM 781 N N . ASN A 1 105 ? 5.443 -3.082 2.094 1.00 71.00 105 ASN A N 1
ATOM 782 C CA . ASN A 1 105 ? 6.114 -1.827 2.411 1.00 71.00 105 ASN A CA 1
ATOM 783 C C . ASN A 1 105 ? 7.117 -1.447 1.307 1.00 71.00 105 ASN A C 1
ATOM 785 O O . ASN A 1 105 ? 8.251 -1.924 1.300 1.00 71.00 105 ASN A O 1
ATOM 789 N N . ARG A 1 106 ? 6.700 -0.575 0.383 1.00 69.62 106 ARG A N 1
ATOM 790 C CA . ARG A 1 106 ? 7.538 -0.026 -0.703 1.00 69.62 106 ARG A CA 1
ATOM 791 C C . ARG A 1 106 ? 7.695 1.498 -0.631 1.00 69.62 106 ARG A C 1
ATOM 793 O O . ARG A 1 106 ? 7.974 2.136 -1.641 1.00 69.62 106 ARG A O 1
ATOM 800 N N . GLY A 1 107 ? 7.510 2.076 0.557 1.00 67.06 107 GLY A N 1
ATOM 801 C CA . GLY A 1 107 ? 7.506 3.521 0.795 1.00 67.06 107 GLY A CA 1
ATOM 802 C C 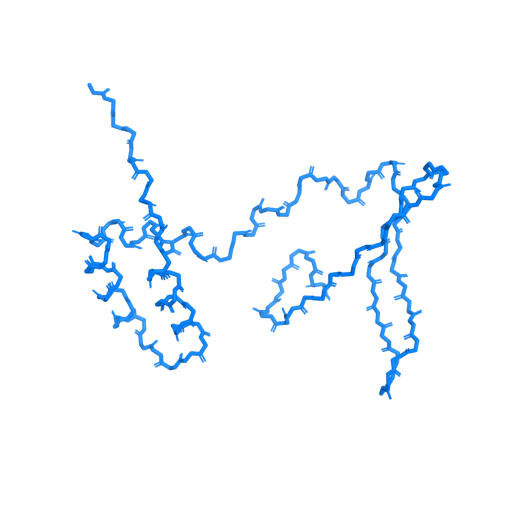. GLY A 1 107 ? 6.216 4.009 1.461 1.00 67.06 107 GLY A C 1
ATOM 803 O O . GLY A 1 107 ? 5.278 3.238 1.679 1.00 67.06 107 GLY A O 1
ATOM 804 N N . LEU A 1 108 ? 6.193 5.299 1.811 1.00 62.69 108 LEU A N 1
ATOM 805 C CA . LEU A 1 108 ? 5.012 5.952 2.375 1.00 62.69 108 LEU A CA 1
ATOM 806 C C . LEU A 1 108 ? 4.007 6.260 1.267 1.00 62.69 108 LEU A C 1
ATOM 808 O O . LEU A 1 108 ? 4.318 6.972 0.311 1.00 62.69 108 LEU A O 1
ATOM 812 N N . ASN A 1 109 ? 2.791 5.755 1.444 1.00 66.56 109 ASN A N 1
ATOM 813 C CA . ASN A 1 109 ? 1.660 5.971 0.552 1.00 66.56 109 ASN A CA 1
ATOM 814 C C . ASN A 1 109 ? 0.494 6.507 1.394 1.00 66.56 109 ASN A C 1
ATOM 816 O O . ASN A 1 109 ? 0.504 6.377 2.615 1.00 66.56 109 ASN A O 1
ATOM 820 N N . ALA A 1 110 ? -0.571 7.012 0.765 1.00 66.00 110 ALA A N 1
ATOM 821 C CA . ALA A 1 110 ? -1.769 7.455 1.494 1.00 66.00 110 ALA A CA 1
ATOM 822 C C . ALA A 1 110 ? -2.366 6.375 2.434 1.00 66.00 110 ALA A C 1
ATOM 824 O O . ALA A 1 110 ? -3.011 6.705 3.424 1.00 66.00 110 ALA A O 1
ATOM 825 N N . HIS A 1 111 ? -2.116 5.091 2.148 1.00 66.44 111 HIS A N 1
ATOM 826 C CA . HIS A 1 111 ? -2.621 3.940 2.908 1.00 66.44 111 HIS A CA 1
ATOM 827 C C . HIS A 1 111 ? -1.613 3.338 3.907 1.00 66.44 111 HIS A C 1
ATOM 829 O O . HIS A 1 111 ? -1.984 2.472 4.694 1.00 66.44 111 HIS A O 1
ATOM 835 N N . THR A 1 112 ? -0.349 3.770 3.887 1.00 60.88 112 THR A N 1
ATOM 836 C CA . THR A 1 112 ? 0.715 3.323 4.802 1.00 60.88 112 THR A CA 1
ATOM 837 C C . THR A 1 112 ? 1.273 4.546 5.531 1.00 60.88 112 THR A C 1
ATOM 839 O O . THR A 1 112 ? 2.188 5.201 5.030 1.00 60.88 112 THR A O 1
ATOM 842 N N . LYS A 1 113 ? 0.659 4.872 6.681 1.00 58.94 113 LYS A N 1
ATOM 843 C CA . LYS A 1 113 ? 1.048 5.963 7.595 1.00 58.94 113 LYS A CA 1
ATOM 844 C C . LYS A 1 113 ? 2.142 5.524 8.568 1.00 58.94 113 LYS A C 1
ATOM 846 O O . LYS A 1 113 ? 2.103 4.351 9.004 1.00 58.94 113 LYS A O 1
#

Radius of gyration: 20.14 Å; Cα contacts (8 Å, |Δi|>4): 83; chains: 1; bounding box: 47×33×55 Å